Protein AF-A0A724MKZ4-F1 (afdb_monomer_lite)

Structure (mmCIF, N/CA/C/O backbone):
data_AF-A0A724MKZ4-F1
#
_entry.id   AF-A0A724MKZ4-F1
#
loop_
_atom_site.group_PDB
_atom_site.id
_atom_site.type_symbol
_atom_site.label_atom_id
_atom_site.label_alt_id
_atom_site.label_comp_id
_atom_site.label_asym_id
_atom_site.label_entity_id
_atom_site.label_seq_id
_atom_site.pdbx_PDB_ins_code
_atom_site.Cartn_x
_atom_site.Cartn_y
_atom_site.Cartn_z
_atom_site.occupancy
_atom_site.B_iso_or_equiv
_atom_site.auth_seq_id
_atom_site.auth_comp_id
_atom_site.auth_asym_id
_atom_site.auth_atom_id
_atom_site.pdbx_PDB_model_num
ATOM 1 N N . MET A 1 1 ? -12.262 -13.957 -7.329 1.00 57.59 1 MET A N 1
ATOM 2 C CA . MET A 1 1 ? -10.792 -13.843 -7.278 1.00 57.59 1 MET A CA 1
ATOM 3 C C . MET A 1 1 ? -10.382 -13.247 -8.608 1.00 57.59 1 MET A C 1
ATOM 5 O O . MET A 1 1 ? -10.705 -13.857 -9.618 1.00 57.59 1 MET A O 1
ATOM 9 N N . GLU A 1 2 ? -9.837 -12.031 -8.612 1.00 70.44 2 GLU A N 1
ATOM 10 C CA . GLU A 1 2 ? -9.408 -11.354 -9.847 1.00 70.44 2 GLU A CA 1
ATOM 11 C C . GLU A 1 2 ? -8.268 -12.137 -10.511 1.00 70.44 2 GLU A C 1
ATOM 13 O O . GLU A 1 2 ? -7.464 -12.795 -9.842 1.00 70.44 2 GLU A O 1
ATOM 18 N N . SER A 1 3 ? -8.232 -12.108 -11.838 1.00 84.00 3 SER A N 1
ATOM 19 C CA . SER A 1 3 ? -7.181 -12.750 -12.625 1.00 84.00 3 SER A CA 1
ATOM 20 C C . SER A 1 3 ? -5.852 -12.000 -12.484 1.00 84.00 3 SER A C 1
ATOM 22 O O . SER A 1 3 ? -5.816 -10.797 -12.223 1.00 84.00 3 SER A O 1
ATOM 24 N N . LYS A 1 4 ? -4.728 -12.696 -12.702 1.00 84.81 4 LYS A N 1
ATOM 25 C CA . LYS A 1 4 ? -3.396 -12.064 -12.662 1.00 84.81 4 LYS A CA 1
ATOM 26 C C . LYS A 1 4 ? -3.288 -10.884 -13.633 1.00 84.81 4 LYS A C 1
ATOM 28 O O . LYS A 1 4 ? -2.652 -9.886 -13.303 1.00 84.81 4 LYS A O 1
ATOM 33 N N . ASP A 1 5 ? -3.926 -10.985 -14.796 1.00 88.38 5 ASP A N 1
ATOM 34 C CA . ASP A 1 5 ? -3.913 -9.930 -15.808 1.00 88.38 5 ASP A CA 1
ATOM 35 C C . ASP A 1 5 ? -4.671 -8.682 -15.343 1.00 88.38 5 ASP A C 1
ATOM 37 O O . ASP A 1 5 ? -4.181 -7.571 -15.542 1.00 88.38 5 ASP A O 1
ATOM 41 N N . GLU A 1 6 ? -5.806 -8.843 -14.654 1.00 89.25 6 GLU A N 1
ATOM 42 C CA . GLU A 1 6 ? -6.554 -7.725 -14.061 1.00 89.25 6 GLU A CA 1
ATOM 43 C C . GLU A 1 6 ? -5.715 -6.979 -13.016 1.00 89.25 6 GLU A C 1
ATOM 45 O O . GLU A 1 6 ? -5.633 -5.751 -13.058 1.00 89.25 6 GLU A O 1
ATOM 50 N N . ILE A 1 7 ? -5.006 -7.699 -12.138 1.00 90.81 7 ILE A N 1
ATOM 51 C CA . ILE A 1 7 ? -4.125 -7.070 -11.141 1.00 90.81 7 ILE A CA 1
ATOM 52 C C . ILE A 1 7 ? -2.960 -6.326 -11.802 1.00 90.81 7 ILE A C 1
ATOM 54 O O . ILE A 1 7 ? -2.590 -5.230 -11.378 1.00 90.81 7 ILE A O 1
ATOM 58 N N . ILE A 1 8 ? -2.389 -6.878 -12.873 1.00 92.50 8 ILE A N 1
ATOM 59 C CA . ILE A 1 8 ? -1.330 -6.198 -13.626 1.00 92.50 8 ILE A CA 1
ATOM 60 C C . ILE A 1 8 ? -1.853 -4.898 -14.250 1.00 92.50 8 ILE A C 1
ATOM 62 O O . ILE A 1 8 ? -1.129 -3.899 -14.254 1.00 92.50 8 ILE A O 1
ATOM 66 N N . GLN A 1 9 ? -3.092 -4.876 -14.751 1.00 92.62 9 GLN A N 1
ATOM 67 C CA . GLN A 1 9 ? -3.706 -3.642 -15.256 1.00 92.62 9 GLN A CA 1
ATOM 68 C C . GLN A 1 9 ? -3.924 -2.621 -14.139 1.00 92.62 9 GLN A C 1
ATOM 70 O O . GLN A 1 9 ? -3.583 -1.455 -14.315 1.00 92.62 9 GLN A O 1
ATOM 75 N N . VAL A 1 10 ? -4.389 -3.057 -12.966 1.00 91.81 10 VAL A N 1
ATOM 76 C CA . VAL A 1 10 ? -4.539 -2.185 -11.788 1.00 91.81 10 VAL A CA 1
ATOM 77 C C . VAL A 1 10 ? -3.214 -1.521 -11.427 1.00 91.81 10 VAL A C 1
ATOM 79 O O . VAL A 1 10 ? -3.170 -0.305 -11.228 1.00 91.81 10 VAL A O 1
ATOM 82 N N . ILE A 1 11 ? -2.122 -2.294 -11.391 1.00 92.69 11 ILE A N 1
ATOM 83 C CA . ILE A 1 11 ? -0.784 -1.757 -11.122 1.00 92.69 11 ILE A CA 1
ATOM 84 C C . ILE A 1 11 ? -0.432 -0.699 -12.172 1.00 92.69 11 ILE A C 1
ATOM 86 O O . ILE A 1 11 ? -0.086 0.420 -11.811 1.00 92.69 11 ILE A O 1
ATOM 90 N N . LYS A 1 12 ? -0.567 -1.015 -13.464 1.00 92.69 12 LYS A N 1
ATOM 91 C CA . LYS A 1 12 ? -0.227 -0.088 -14.558 1.00 92.69 12 LYS A CA 1
ATOM 92 C C . LYS A 1 12 ? -1.060 1.198 -14.553 1.00 92.69 12 LYS A C 1
ATOM 94 O O . LYS A 1 12 ? -0.550 2.238 -14.959 1.00 92.69 12 LYS A O 1
ATOM 99 N N . ASN A 1 13 ? -2.312 1.132 -14.106 1.00 91.75 13 ASN A N 1
ATOM 100 C CA . ASN A 1 13 ? -3.224 2.277 -14.087 1.00 91.75 13 ASN A CA 1
ATOM 101 C C . ASN A 1 13 ? -2.975 3.217 -12.903 1.00 91.75 13 ASN A C 1
ATOM 103 O O . ASN A 1 13 ? -3.155 4.426 -13.032 1.00 91.75 13 ASN A O 1
ATOM 107 N N . ASN A 1 14 ? -2.578 2.672 -11.751 1.00 90.81 14 ASN A N 1
ATOM 108 C CA . ASN A 1 14 ? -2.489 3.434 -10.502 1.00 90.81 14 ASN A CA 1
ATOM 109 C C . ASN A 1 14 ? -1.054 3.772 -10.094 1.00 90.81 14 ASN A C 1
ATOM 111 O O . ASN A 1 14 ? -0.841 4.661 -9.269 1.00 90.81 14 ASN A O 1
ATOM 115 N N . VAL A 1 15 ? -0.065 3.072 -10.648 1.00 92.50 15 VAL A N 1
ATOM 116 C CA . VAL A 1 15 ? 1.341 3.211 -10.275 1.00 92.50 15 VAL A CA 1
ATOM 117 C C . VAL A 1 15 ? 2.108 3.880 -11.414 1.00 92.50 15 VAL A C 1
ATOM 119 O O . VAL A 1 15 ? 2.013 3.447 -12.561 1.00 92.50 15 VAL A O 1
ATOM 122 N N . PRO A 1 16 ? 2.918 4.918 -11.139 1.00 89.69 16 PRO A N 1
ATOM 123 C CA . PRO A 1 16 ? 3.766 5.518 -12.156 1.00 89.69 16 PRO A CA 1
ATOM 124 C C . PRO A 1 16 ? 4.673 4.496 -12.851 1.00 89.69 16 PRO A C 1
ATOM 126 O O . PRO A 1 16 ? 5.165 3.540 -12.239 1.00 89.69 16 PRO A O 1
ATOM 129 N N . SER A 1 17 ? 4.955 4.727 -14.134 1.00 87.88 17 SER A N 1
ATOM 130 C CA . SER A 1 17 ? 5.715 3.796 -14.983 1.00 87.88 17 SER A CA 1
ATOM 131 C C . SER A 1 17 ? 7.073 3.401 -14.390 1.00 87.88 17 SER A C 1
ATOM 133 O O . SER A 1 17 ? 7.460 2.238 -14.448 1.00 87.88 17 SER A O 1
ATOM 135 N N . TYR A 1 18 ? 7.762 4.330 -13.723 1.00 83.56 18 TYR A N 1
ATOM 136 C CA . TYR A 1 18 ? 9.072 4.088 -13.112 1.00 83.56 18 TYR A CA 1
ATOM 137 C C . TYR A 1 18 ? 9.041 3.153 -11.876 1.00 83.56 18 TYR A C 1
ATOM 139 O O . TYR A 1 18 ? 10.082 2.623 -11.479 1.00 83.56 18 TYR A O 1
ATOM 147 N N . GLN A 1 19 ? 7.870 2.928 -11.261 1.00 89.69 19 GLN A N 1
ATOM 148 C CA . GLN A 1 19 ? 7.658 1.963 -10.164 1.00 89.69 19 GLN A CA 1
ATOM 149 C C . GLN A 1 19 ? 7.034 0.648 -10.660 1.00 89.69 19 GLN A C 1
ATOM 151 O O . GLN A 1 19 ? 7.309 -0.417 -10.099 1.00 89.69 19 GLN A O 1
ATOM 156 N N . THR A 1 20 ? 6.234 0.725 -11.728 1.00 91.62 20 THR A N 1
ATOM 157 C CA . THR A 1 20 ? 5.401 -0.360 -12.270 1.00 91.62 20 THR A CA 1
ATOM 158 C C . THR A 1 20 ? 6.178 -1.653 -12.503 1.00 91.62 20 THR A C 1
ATOM 160 O O . THR A 1 20 ? 5.778 -2.700 -11.999 1.00 91.62 20 THR A O 1
ATOM 163 N N . ASP A 1 21 ? 7.321 -1.598 -13.193 1.00 91.75 21 ASP A N 1
ATOM 164 C CA . ASP A 1 21 ? 8.072 -2.805 -13.570 1.00 91.75 21 ASP A CA 1
ATOM 165 C C . ASP A 1 21 ? 8.513 -3.641 -12.367 1.00 91.75 21 ASP A C 1
ATOM 167 O O . ASP A 1 21 ? 8.481 -4.871 -12.410 1.00 91.75 21 ASP A O 1
ATOM 171 N N . LYS A 1 22 ? 8.932 -2.985 -11.279 1.00 91.31 22 LYS A N 1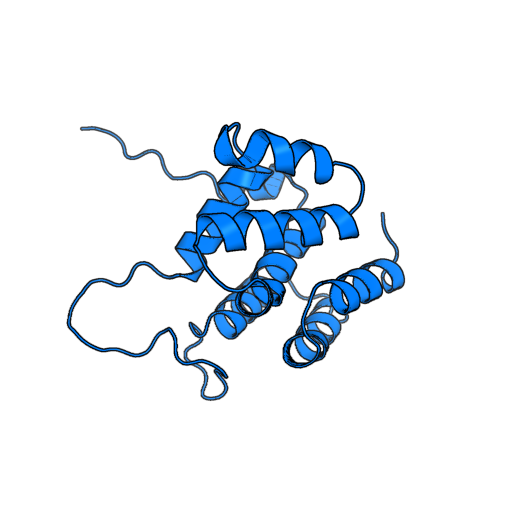
ATOM 172 C CA . LYS A 1 22 ? 9.373 -3.676 -10.060 1.00 91.31 22 LYS A CA 1
ATOM 173 C C . LYS A 1 22 ? 8.198 -4.363 -9.374 1.00 91.31 22 LYS A C 1
ATOM 175 O O . LYS A 1 22 ? 8.337 -5.500 -8.938 1.00 91.31 22 LYS A O 1
ATOM 180 N N . LEU A 1 23 ? 7.053 -3.687 -9.314 1.00 92.44 23 LEU A N 1
ATOM 181 C CA . LEU A 1 23 ? 5.860 -4.211 -8.660 1.00 92.44 23 LEU A CA 1
ATOM 182 C C . LEU A 1 23 ? 5.209 -5.344 -9.463 1.00 92.44 23 LEU A C 1
ATOM 184 O O . LEU A 1 23 ? 4.836 -6.358 -8.881 1.00 92.44 23 LEU A O 1
ATOM 188 N N . VAL A 1 24 ? 5.146 -5.225 -10.79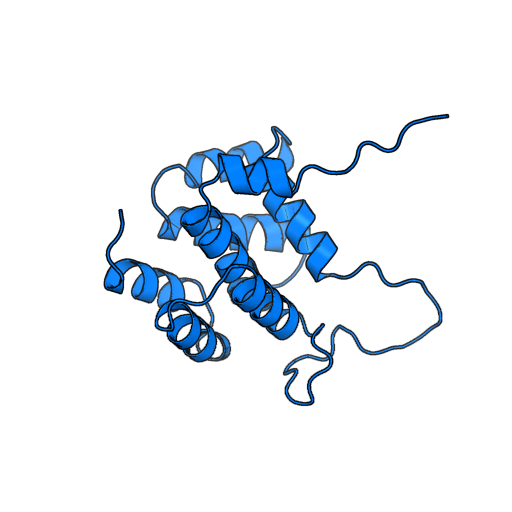3 1.00 93.00 24 VAL A N 1
ATOM 189 C CA . VAL A 1 24 ? 4.665 -6.305 -11.672 1.00 93.00 24 VAL A CA 1
ATOM 190 C C . VAL A 1 24 ? 5.561 -7.535 -11.549 1.00 93.00 24 VAL A C 1
ATOM 192 O O . VAL A 1 24 ? 5.051 -8.636 -11.358 1.00 93.00 24 VAL A O 1
ATOM 195 N N . LYS A 1 25 ? 6.892 -7.365 -11.589 1.00 91.81 25 LYS A N 1
ATOM 196 C CA . LYS A 1 25 ? 7.835 -8.482 -11.401 1.00 91.81 25 LYS A CA 1
ATOM 197 C C . LYS A 1 25 ? 7.623 -9.185 -10.063 1.00 91.81 25 LYS A C 1
ATOM 199 O O . LYS A 1 25 ? 7.575 -10.410 -10.042 1.00 91.81 25 LYS A O 1
ATOM 204 N N . LEU A 1 26 ? 7.457 -8.416 -8.986 1.00 91.69 26 LEU A N 1
ATOM 205 C CA . LEU A 1 26 ? 7.216 -8.962 -7.652 1.00 91.69 26 LEU A CA 1
ATOM 206 C C . LEU A 1 26 ? 5.893 -9.732 -7.576 1.00 91.69 26 LEU A C 1
ATOM 208 O O . LEU A 1 26 ? 5.833 -10.840 -7.056 1.00 91.69 26 LEU A O 1
ATOM 212 N N . TYR A 1 27 ? 4.833 -9.174 -8.158 1.00 90.88 27 TYR A N 1
ATOM 213 C CA . TYR A 1 27 ? 3.531 -9.832 -8.209 1.00 90.88 27 TYR A CA 1
ATOM 214 C C . TYR A 1 27 ? 3.565 -11.157 -8.986 1.00 90.88 27 TYR A C 1
ATOM 216 O O . TYR A 1 27 ? 2.874 -12.111 -8.631 1.00 90.88 27 TYR A O 1
ATOM 224 N N . MET A 1 28 ? 4.403 -11.255 -10.018 1.00 89.69 28 MET A N 1
ATOM 225 C CA . MET A 1 28 ? 4.549 -12.481 -10.801 1.00 89.69 28 MET A CA 1
ATOM 226 C C . MET A 1 28 ? 5.405 -13.563 -10.123 1.00 89.69 28 MET A C 1
ATOM 228 O O . MET A 1 28 ? 5.275 -14.725 -10.505 1.00 89.69 28 MET A O 1
ATOM 232 N N . SER A 1 29 ? 6.247 -13.225 -9.140 1.00 88.31 29 SER A N 1
ATOM 233 C CA . SER A 1 29 ? 7.226 -14.149 -8.542 1.00 88.31 29 SER A CA 1
ATOM 234 C C . SER A 1 29 ? 6.714 -14.969 -7.351 1.00 88.31 29 SER A C 1
ATOM 236 O O . SER A 1 29 ? 7.522 -15.586 -6.669 1.00 88.31 29 SER A O 1
ATOM 238 N N . ASP A 1 30 ? 5.403 -14.961 -7.084 1.00 78.56 30 ASP A N 1
ATOM 239 C CA . ASP A 1 30 ? 4.788 -15.536 -5.871 1.00 78.56 30 ASP A CA 1
ATOM 240 C C . ASP A 1 30 ? 5.392 -15.001 -4.555 1.00 78.56 30 ASP A C 1
ATOM 242 O O . ASP A 1 30 ? 5.512 -15.704 -3.555 1.00 78.56 30 ASP A O 1
ATOM 246 N N . ALA A 1 31 ? 5.764 -13.720 -4.568 1.00 86.56 31 ALA A N 1
ATOM 247 C CA . ALA A 1 31 ? 6.373 -13.012 -3.447 1.00 86.56 31 ALA A CA 1
ATOM 248 C C . ALA A 1 31 ? 5.501 -13.029 -2.182 1.00 86.56 31 ALA A C 1
ATOM 250 O O . ALA A 1 31 ? 4.267 -13.000 -2.265 1.00 86.56 31 ALA A O 1
ATOM 251 N N . ASP A 1 32 ? 6.124 -13.035 -1.008 1.00 87.81 32 ASP A N 1
ATOM 252 C CA . ASP A 1 32 ? 5.408 -12.995 0.268 1.00 87.81 32 ASP A CA 1
ATOM 253 C C . ASP A 1 32 ? 5.115 -11.556 0.740 1.00 87.81 32 ASP A C 1
ATOM 255 O O . ASP A 1 32 ? 5.439 -10.573 0.077 1.00 87.81 32 ASP A O 1
ATOM 259 N N . GLU A 1 33 ? 4.441 -11.403 1.882 1.00 87.44 33 GLU A N 1
ATOM 260 C CA . GLU A 1 33 ? 4.113 -10.087 2.455 1.00 87.44 33 GLU A CA 1
ATOM 261 C C . GLU A 1 33 ? 5.362 -9.222 2.709 1.00 87.44 33 GLU A C 1
ATOM 263 O O . GLU A 1 33 ? 5.340 -8.003 2.501 1.00 87.44 33 GLU A O 1
ATOM 268 N N . SER A 1 34 ? 6.456 -9.844 3.155 1.00 88.88 34 SER A N 1
ATOM 269 C CA . SER A 1 34 ? 7.690 -9.151 3.518 1.00 88.88 34 SER A CA 1
ATOM 270 C C . SER A 1 34 ? 8.355 -8.532 2.290 1.00 88.88 34 SER A C 1
ATOM 272 O O . SER A 1 34 ? 8.838 -7.399 2.354 1.00 88.88 34 SER A O 1
ATOM 274 N N . ASP A 1 35 ? 8.279 -9.208 1.146 1.00 91.69 35 ASP A N 1
ATOM 275 C CA . ASP A 1 35 ? 8.759 -8.710 -0.135 1.00 91.69 35 ASP A CA 1
ATOM 276 C C . ASP A 1 35 ? 8.036 -7.424 -0.564 1.00 91.69 35 ASP A C 1
ATOM 278 O O . ASP A 1 35 ? 8.669 -6.434 -0.953 1.00 91.69 35 ASP A O 1
ATOM 282 N N . TYR A 1 36 ? 6.706 -7.393 -0.440 1.00 92.56 36 TYR A N 1
ATOM 283 C CA . TYR A 1 36 ? 5.911 -6.197 -0.731 1.00 92.56 36 TYR A CA 1
ATOM 284 C C . TYR A 1 36 ? 6.229 -5.052 0.228 1.00 92.56 36 TYR A C 1
ATOM 286 O O . TYR A 1 36 ? 6.312 -3.898 -0.202 1.00 92.56 36 TYR A O 1
ATOM 294 N N . TYR A 1 37 ? 6.448 -5.344 1.512 1.00 91.50 37 TYR A N 1
ATOM 295 C CA . TYR A 1 37 ? 6.860 -4.339 2.493 1.00 91.50 37 TYR A CA 1
ATOM 296 C C . TYR A 1 37 ? 8.246 -3.777 2.193 1.00 91.50 37 TYR A C 1
ATOM 298 O O . TYR A 1 37 ? 8.446 -2.564 2.269 1.00 91.50 37 TYR A O 1
ATOM 306 N N . ASN A 1 38 ? 9.192 -4.623 1.797 1.00 90.69 38 ASN A N 1
ATOM 307 C CA . ASN A 1 38 ? 10.527 -4.192 1.402 1.00 90.69 38 ASN A CA 1
ATOM 308 C C . ASN A 1 38 ? 10.477 -3.316 0.144 1.00 90.69 38 ASN A C 1
ATOM 310 O O . ASN A 1 38 ? 11.110 -2.256 0.097 1.00 90.69 38 ASN A O 1
ATOM 314 N N . LEU A 1 39 ? 9.666 -3.694 -0.848 1.00 91.62 39 LEU A N 1
ATOM 315 C CA . LEU A 1 39 ? 9.467 -2.878 -2.042 1.00 91.62 39 LEU A CA 1
ATOM 316 C C . LEU A 1 39 ? 8.766 -1.548 -1.721 1.00 91.62 39 LEU A C 1
ATOM 318 O O . LEU A 1 39 ? 9.178 -0.509 -2.236 1.00 91.62 39 LEU A O 1
ATOM 322 N N . ALA A 1 40 ? 7.769 -1.546 -0.832 1.00 91.56 40 ALA A N 1
ATOM 323 C CA . ALA A 1 40 ? 7.111 -0.326 -0.373 1.00 91.56 40 ALA A CA 1
ATOM 324 C C . ALA A 1 40 ? 8.105 0.617 0.317 1.00 91.56 40 ALA A C 1
ATOM 326 O O . ALA A 1 40 ? 8.214 1.775 -0.076 1.00 91.56 40 ALA A O 1
ATOM 327 N N . LYS A 1 41 ? 8.913 0.121 1.264 1.00 89.31 41 LYS A N 1
ATOM 328 C CA . LYS A 1 41 ? 9.994 0.899 1.897 1.00 89.31 41 LYS A CA 1
ATOM 329 C C . LYS A 1 41 ? 10.970 1.463 0.866 1.00 89.31 41 LYS A C 1
ATOM 331 O O . LYS A 1 41 ? 11.374 2.617 0.971 1.00 89.31 41 LYS A O 1
ATOM 336 N N . LYS A 1 42 ? 11.310 0.691 -0.171 1.00 88.19 42 LYS A N 1
ATOM 337 C CA . LYS A 1 42 ? 12.161 1.151 -1.279 1.00 88.19 42 LYS A CA 1
ATOM 338 C C . LYS A 1 42 ? 11.507 2.247 -2.121 1.00 88.19 42 LYS A C 1
ATOM 340 O O . LYS A 1 42 ? 12.204 3.148 -2.583 1.00 88.19 42 LYS A O 1
ATOM 345 N N . PHE A 1 43 ? 10.193 2.201 -2.338 1.00 88.75 43 PHE A N 1
ATOM 346 C CA . PHE A 1 43 ? 9.466 3.309 -2.965 1.00 88.75 43 PHE A CA 1
ATOM 347 C C . PHE A 1 43 ? 9.430 4.550 -2.074 1.00 88.75 43 PHE A C 1
ATOM 349 O O . PHE A 1 43 ? 9.549 5.663 -2.568 1.00 88.75 43 PHE A O 1
ATOM 356 N N . LEU A 1 44 ? 9.352 4.362 -0.763 1.00 87.00 44 LEU A N 1
ATOM 357 C CA . LEU A 1 44 ? 9.352 5.454 0.202 1.00 87.00 44 LEU A CA 1
ATOM 358 C C . LEU A 1 44 ? 10.739 5.992 0.536 1.00 87.00 44 LEU A C 1
ATOM 360 O O . LEU A 1 44 ? 10.822 6.888 1.363 1.00 87.00 44 LEU A O 1
ATOM 364 N N . GLY A 1 45 ? 11.805 5.463 -0.067 1.00 80.56 45 GLY A N 1
ATOM 365 C CA . GLY A 1 45 ? 13.163 5.934 0.181 1.00 80.56 45 GLY A CA 1
ATOM 366 C C . GLY A 1 45 ? 13.805 5.443 1.481 1.00 80.56 45 GLY A C 1
ATOM 367 O O . GLY A 1 45 ? 14.849 5.960 1.872 1.00 80.56 45 GLY A O 1
ATOM 368 N N . GLU A 1 46 ? 13.197 4.457 2.145 1.00 78.81 46 GLU A N 1
ATOM 369 C CA . GLU A 1 46 ? 13.590 3.949 3.470 1.00 78.81 46 GLU A CA 1
ATOM 370 C C . GLU A 1 46 ? 14.360 2.622 3.423 1.00 78.81 46 GLU A C 1
ATOM 372 O O . GLU A 1 46 ? 14.641 2.019 4.456 1.00 78.81 46 GLU A O 1
ATOM 377 N N . SER A 1 47 ? 14.687 2.133 2.227 1.00 68.06 47 SER A N 1
ATOM 378 C CA . SER A 1 47 ? 15.577 0.982 2.070 1.00 68.06 47 SER A CA 1
ATOM 379 C C . SER A 1 47 ? 17.036 1.429 2.187 1.00 68.06 47 SER A C 1
ATOM 381 O O . SER A 1 47 ? 17.435 2.427 1.588 1.00 68.06 47 SER A O 1
ATOM 383 N N . THR A 1 48 ? 17.831 0.667 2.937 1.00 56.22 48 THR A N 1
ATOM 384 C CA . THR A 1 48 ? 19.283 0.850 3.103 1.00 56.22 48 THR A CA 1
ATOM 385 C C . THR A 1 48 ? 20.105 0.399 1.893 1.00 56.22 48 THR A C 1
ATOM 387 O O . THR A 1 48 ? 21.326 0.530 1.909 1.00 56.22 48 THR A O 1
ATOM 390 N N . ASP A 1 49 ? 19.472 -0.117 0.838 1.00 52.62 49 ASP A N 1
ATOM 391 C CA . ASP A 1 49 ? 20.179 -0.570 -0.356 1.00 52.62 49 ASP A CA 1
ATOM 392 C C . ASP A 1 49 ? 20.532 0.610 -1.273 1.00 52.62 49 ASP A C 1
ATOM 394 O O . ASP A 1 49 ? 19.712 1.501 -1.510 1.00 52.62 49 ASP A O 1
ATOM 398 N N . ASN A 1 50 ? 21.724 0.558 -1.881 1.00 48.31 50 ASN A N 1
ATOM 399 C CA . ASN A 1 50 ? 22.332 1.553 -2.789 1.00 48.31 50 ASN A CA 1
ATOM 400 C C . ASN A 1 50 ? 21.523 1.895 -4.075 1.00 48.31 50 ASN A C 1
ATOM 402 O O . ASN A 1 50 ? 22.066 2.462 -5.018 1.00 48.31 50 ASN A O 1
ATOM 406 N N . GLY A 1 51 ? 20.238 1.536 -4.153 1.00 48.44 51 GLY A N 1
ATOM 407 C CA . GLY A 1 51 ? 19.327 1.784 -5.276 1.00 48.44 51 GLY A CA 1
ATOM 408 C C . GLY A 1 51 ? 18.024 2.491 -4.883 1.00 48.44 51 GLY A C 1
ATOM 409 O O . GLY A 1 51 ? 17.006 2.313 -5.565 1.00 48.44 51 GLY A O 1
ATOM 410 N N . SER A 1 52 ? 18.024 3.227 -3.767 1.00 47.78 52 SER A N 1
ATOM 411 C CA . SER A 1 52 ? 16.940 4.141 -3.394 1.00 47.78 52 SER A CA 1
ATOM 412 C C . SER A 1 52 ? 16.911 5.336 -4.358 1.00 47.78 52 SER A C 1
ATOM 414 O O . SER A 1 52 ? 17.912 6.022 -4.539 1.00 47.78 52 SER A O 1
ATOM 416 N N . TRP A 1 53 ? 15.779 5.555 -5.031 1.00 52.81 53 TRP A N 1
ATOM 417 C CA . TRP A 1 53 ? 15.616 6.569 -6.087 1.00 52.81 53 TRP A CA 1
ATOM 418 C C . TRP A 1 53 ? 15.203 7.939 -5.528 1.00 52.81 53 TRP A C 1
ATOM 420 O O . TRP A 1 53 ? 15.341 8.943 -6.220 1.00 52.81 53 TRP A O 1
ATOM 430 N N . ILE A 1 54 ? 14.757 7.992 -4.267 1.00 51.47 54 ILE A N 1
ATOM 431 C CA . ILE A 1 54 ? 14.553 9.227 -3.506 1.00 51.47 54 ILE A CA 1
ATOM 432 C C . ILE A 1 54 ? 15.040 8.986 -2.082 1.00 51.47 54 ILE A C 1
ATOM 434 O O . ILE A 1 54 ? 14.516 8.150 -1.357 1.00 51.47 54 ILE A O 1
ATOM 438 N N . ALA A 1 55 ? 16.041 9.749 -1.668 1.00 47.06 55 ALA A N 1
ATOM 439 C CA . ALA A 1 55 ? 16.538 9.784 -0.303 1.00 47.06 55 ALA A CA 1
ATOM 440 C C . ALA A 1 55 ? 15.635 10.684 0.571 1.00 47.06 55 ALA A C 1
ATOM 442 O O . ALA A 1 55 ? 16.037 11.756 1.005 1.00 47.06 55 ALA A O 1
ATOM 443 N N . THR A 1 56 ? 14.394 10.279 0.839 1.00 49.56 56 THR A N 1
ATOM 444 C CA . THR A 1 56 ? 13.563 10.909 1.895 1.00 49.56 56 THR A CA 1
ATOM 445 C C . THR A 1 56 ? 14.044 10.508 3.300 1.00 49.56 56 THR A C 1
ATOM 447 O O . THR A 1 56 ? 13.784 11.198 4.289 1.00 49.56 56 THR A O 1
ATOM 450 N N . GLY A 1 57 ? 14.798 9.407 3.393 1.00 46.22 57 GLY A N 1
ATOM 451 C CA . GLY A 1 57 ? 15.369 8.879 4.627 1.00 46.22 57 GLY A CA 1
ATOM 452 C C . GLY A 1 57 ? 16.704 9.491 5.056 1.00 46.22 57 GLY A C 1
ATOM 453 O O . GLY A 1 57 ? 17.186 9.135 6.129 1.00 46.22 57 GLY A O 1
ATOM 454 N N . THR A 1 58 ? 17.322 10.413 4.302 1.00 42.91 58 THR A N 1
ATOM 455 C CA . THR A 1 58 ? 18.673 10.873 4.665 1.00 42.91 58 THR A CA 1
ATOM 456 C C . THR A 1 58 ? 18.675 11.763 5.901 1.00 42.91 58 THR A C 1
ATOM 458 O O . THR A 1 58 ? 17.795 12.588 6.165 1.00 42.91 58 THR A O 1
ATOM 461 N N . SER A 1 59 ? 19.669 11.482 6.729 1.00 50.47 59 SER A N 1
ATOM 462 C CA . SER A 1 59 ? 19.980 12.091 8.005 1.00 50.47 59 SER A CA 1
ATOM 463 C C . SER A 1 59 ? 20.329 13.564 7.835 1.00 50.47 59 SER A C 1
ATOM 465 O O . SER A 1 59 ? 21.365 13.916 7.275 1.00 50.47 59 SER A O 1
ATOM 467 N N . SER A 1 60 ? 19.502 14.433 8.390 1.00 38.41 6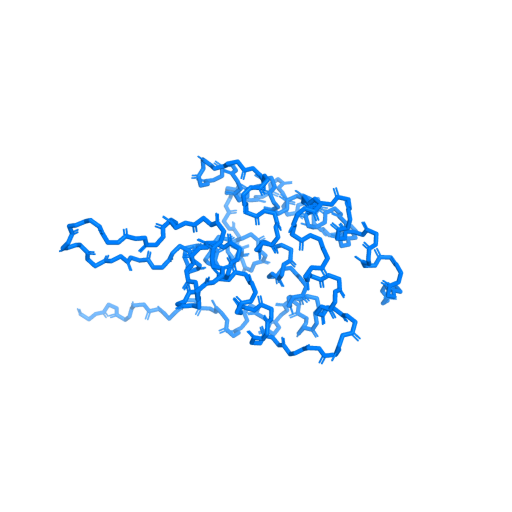0 SER A N 1
ATOM 468 C CA . SER A 1 60 ? 19.954 15.728 8.877 1.00 38.41 60 SER A CA 1
ATOM 469 C C . SER A 1 60 ? 19.289 15.919 10.232 1.00 38.41 60 SER A C 1
ATOM 471 O O . SER A 1 60 ? 18.068 15.904 10.314 1.00 38.41 60 SER A O 1
ATOM 473 N N . PHE A 1 61 ? 20.114 16.032 11.276 1.00 35.53 61 PHE A N 1
ATOM 474 C CA . PHE A 1 61 ? 19.743 16.350 12.660 1.00 35.53 61 PHE A CA 1
ATOM 475 C C . PHE A 1 61 ? 18.935 15.298 13.440 1.00 35.53 61 PHE A C 1
ATOM 477 O O . PHE A 1 61 ? 17.716 15.293 13.387 1.00 35.53 61 PHE A O 1
ATOM 484 N N . GLY A 1 62 ? 19.637 14.457 14.215 1.00 37.59 62 GLY A N 1
ATOM 485 C CA . GLY A 1 62 ? 19.401 14.163 15.648 1.00 37.59 62 GLY A CA 1
ATOM 486 C C . GLY A 1 62 ? 17.995 13.946 16.235 1.00 37.59 62 GLY A C 1
ATOM 487 O O . GLY A 1 62 ? 17.872 13.967 17.454 1.00 37.59 62 GLY A O 1
ATOM 488 N N . VAL A 1 63 ? 16.950 13.753 15.437 1.00 42.03 63 VAL A N 1
ATOM 489 C CA . VAL A 1 63 ? 15.574 13.522 15.890 1.00 42.03 63 VAL A CA 1
ATOM 490 C C . VAL A 1 63 ? 15.222 12.073 15.578 1.00 42.03 63 VAL A C 1
ATOM 492 O O . VAL A 1 63 ? 15.434 11.627 14.449 1.00 42.03 63 VAL A O 1
ATOM 495 N N . GLU A 1 64 ? 14.705 11.328 16.558 1.00 43.00 64 GLU A N 1
ATOM 496 C CA . GLU A 1 64 ? 14.170 9.977 16.351 1.00 43.00 64 GLU A CA 1
ATOM 497 C C . GLU A 1 64 ? 13.127 10.001 15.218 1.00 43.00 64 GLU A C 1
ATOM 499 O O . GLU A 1 64 ? 11.990 10.444 15.394 1.00 43.00 64 GLU A O 1
ATOM 504 N N . LYS A 1 65 ? 13.521 9.586 14.007 1.00 51.50 65 LYS A N 1
ATOM 505 C CA . LYS A 1 65 ? 12.620 9.577 12.852 1.00 51.50 65 LYS A CA 1
ATOM 506 C C . LYS A 1 65 ? 11.634 8.423 13.005 1.00 51.50 65 LYS A C 1
ATOM 508 O O . LYS A 1 65 ? 12.008 7.257 12.897 1.00 51.50 65 LYS A O 1
ATOM 513 N N . LYS A 1 66 ? 10.349 8.749 13.165 1.00 59.72 66 LYS A N 1
ATOM 514 C CA . LYS A 1 66 ? 9.262 7.815 12.846 1.00 59.72 66 LYS A CA 1
ATOM 515 C C . LYS A 1 66 ? 9.414 7.410 11.377 1.00 59.72 66 LYS A C 1
ATOM 517 O O . LYS A 1 66 ? 9.455 8.280 10.511 1.00 59.72 66 LYS A O 1
ATOM 522 N N . SER A 1 67 ? 9.528 6.110 11.108 1.00 81.38 67 SER A N 1
ATOM 523 C CA . SER A 1 67 ? 9.554 5.579 9.740 1.00 81.38 67 SER A CA 1
ATOM 524 C C . SER A 1 67 ? 8.295 6.036 8.998 1.00 81.38 67 SER A C 1
ATOM 526 O O . SER A 1 67 ? 7.172 5.829 9.463 1.00 81.38 67 SER A O 1
ATOM 528 N N . PHE A 1 68 ? 8.481 6.673 7.846 1.00 85.12 68 PHE A N 1
ATOM 529 C CA . PHE A 1 68 ? 7.416 7.073 6.940 1.00 85.12 68 PHE A CA 1
ATOM 530 C C . PHE A 1 68 ? 6.630 5.853 6.458 1.00 85.12 68 PHE A C 1
ATOM 532 O O . PHE A 1 68 ? 5.414 5.939 6.318 1.00 85.12 68 PHE A O 1
ATOM 539 N N . PHE A 1 69 ? 7.276 4.691 6.299 1.00 88.38 69 PHE A N 1
ATOM 540 C CA . PHE A 1 69 ? 6.572 3.430 6.076 1.00 88.38 69 PHE A CA 1
ATOM 541 C C . PHE A 1 69 ? 5.638 3.072 7.239 1.00 88.38 69 PHE A C 1
ATOM 543 O O . PHE A 1 69 ? 4.498 2.686 6.994 1.00 88.38 69 PHE A O 1
ATOM 550 N N . THR A 1 70 ? 6.066 3.246 8.494 1.00 87.69 70 THR A N 1
ATOM 551 C CA . THR A 1 70 ? 5.187 3.055 9.661 1.00 87.69 70 THR A CA 1
ATOM 552 C C . THR A 1 70 ? 4.012 4.034 9.646 1.00 87.69 70 THR A C 1
ATOM 554 O O . THR A 1 70 ? 2.875 3.616 9.851 1.00 87.69 70 THR A O 1
ATOM 557 N N . CYS A 1 71 ? 4.249 5.315 9.343 1.00 88.56 71 CYS A N 1
ATOM 558 C CA . CYS A 1 71 ? 3.172 6.299 9.189 1.00 88.56 71 CYS A CA 1
ATOM 559 C C . CYS A 1 71 ? 2.190 5.891 8.081 1.00 88.56 71 CYS A C 1
ATOM 561 O O . CYS A 1 71 ? 0.984 5.873 8.305 1.00 88.56 71 CYS A O 1
ATOM 563 N N . LEU A 1 72 ? 2.700 5.492 6.913 1.00 91.69 72 LEU A N 1
ATOM 564 C CA . LEU A 1 72 ? 1.883 5.038 5.792 1.00 91.69 72 LEU A CA 1
ATOM 565 C C . LEU A 1 72 ? 1.036 3.820 6.167 1.00 91.69 72 LEU A C 1
ATOM 567 O O . LEU A 1 72 ? -0.154 3.769 5.868 1.00 91.69 72 LEU A O 1
ATOM 571 N N . LYS A 1 73 ? 1.647 2.840 6.835 1.00 91.69 73 LYS A N 1
ATOM 572 C CA . LYS A 1 73 ? 0.980 1.616 7.274 1.00 91.69 73 LYS A CA 1
ATOM 573 C C . LYS A 1 73 ? -0.138 1.911 8.277 1.00 91.69 73 LYS A C 1
ATOM 575 O O . LYS A 1 73 ? -1.201 1.303 8.177 1.00 91.69 73 LYS A O 1
ATOM 580 N N . ASN A 1 74 ? 0.065 2.883 9.167 1.00 91.44 74 ASN A N 1
ATOM 581 C CA . ASN A 1 74 ? -0.977 3.366 10.072 1.00 91.44 74 ASN A CA 1
ATOM 582 C C . ASN A 1 74 ? -2.137 4.018 9.310 1.00 91.44 74 ASN A C 1
ATOM 584 O O . ASN A 1 74 ? -3.289 3.742 9.626 1.00 91.44 74 ASN A O 1
ATOM 588 N N . GLU A 1 75 ? -1.867 4.830 8.285 1.00 93.69 75 GLU A N 1
ATOM 589 C CA . GLU A 1 75 ? -2.938 5.429 7.477 1.00 93.69 75 GLU A CA 1
ATOM 590 C C . GLU A 1 75 ? -3.716 4.387 6.667 1.00 93.69 75 GLU A C 1
ATOM 592 O O . GLU A 1 75 ? -4.945 4.426 6.623 1.00 93.69 75 GLU A O 1
ATOM 597 N N . VAL A 1 76 ? -3.030 3.389 6.099 1.00 93.69 76 VAL A N 1
ATOM 598 C CA . VAL A 1 76 ? -3.691 2.242 5.458 1.00 93.69 76 VAL A CA 1
ATOM 599 C C . VAL A 1 76 ? -4.544 1.473 6.469 1.00 93.69 76 VAL A C 1
ATOM 601 O O . VAL A 1 76 ? -5.682 1.123 6.164 1.00 93.69 76 VAL A O 1
ATOM 604 N N . TYR A 1 77 ? -4.049 1.253 7.689 1.00 93.38 77 TYR A N 1
ATOM 605 C CA . TYR A 1 77 ? -4.843 0.632 8.748 1.00 93.38 77 TYR A CA 1
ATOM 606 C C . TYR A 1 77 ? -6.086 1.456 9.079 1.00 93.38 77 TYR A C 1
ATOM 608 O O . TYR A 1 77 ? -7.189 0.917 9.102 1.00 93.38 77 TYR A O 1
ATOM 616 N N . LEU A 1 78 ? -5.949 2.768 9.264 1.00 93.06 78 LEU A N 1
ATOM 617 C CA . LEU A 1 78 ? -7.093 3.632 9.531 1.00 93.06 78 LEU A CA 1
ATOM 618 C C . LEU A 1 78 ? -8.092 3.628 8.372 1.00 93.06 78 LEU A C 1
ATOM 620 O O . LEU A 1 78 ? -9.287 3.688 8.623 1.00 93.06 78 LEU A O 1
ATOM 624 N N . LEU A 1 79 ? -7.650 3.509 7.120 1.00 93.50 79 LEU A N 1
ATOM 625 C CA . LEU A 1 79 ? -8.521 3.464 5.941 1.00 93.50 79 LEU A CA 1
ATOM 626 C C . LEU A 1 79 ? -9.246 2.123 5.754 1.00 93.50 79 LEU A C 1
ATOM 628 O O . LEU A 1 79 ? -10.407 2.101 5.340 1.00 93.50 79 LEU A O 1
ATOM 632 N N . PHE A 1 80 ? -8.595 0.998 6.039 1.00 92.19 80 PHE A N 1
ATOM 633 C CA . PHE A 1 80 ? -9.180 -0.320 5.786 1.00 92.19 80 PHE A CA 1
ATOM 634 C C . PHE A 1 80 ? -9.786 -0.962 7.039 1.00 92.19 80 PHE A C 1
ATOM 636 O O . PHE A 1 80 ? -10.774 -1.678 6.911 1.00 92.19 80 PHE A O 1
ATOM 643 N N . CYS A 1 81 ? -9.249 -0.698 8.229 1.00 92.12 81 CYS A N 1
ATOM 644 C CA . CYS A 1 81 ? -9.475 -1.502 9.436 1.00 92.12 81 CYS A CA 1
ATOM 645 C C . CYS A 1 81 ? -10.126 -0.767 10.616 1.00 92.12 81 CYS A C 1
ATOM 647 O O . CYS A 1 81 ? -10.428 -1.413 11.615 1.00 92.12 81 CYS A O 1
ATOM 649 N N . SER A 1 82 ? -10.316 0.552 10.544 1.00 90.94 82 SER A N 1
ATOM 650 C CA . SER A 1 82 ? -10.991 1.335 11.593 1.00 90.94 82 SER A CA 1
ATOM 651 C C . SER A 1 82 ? -12.287 1.982 11.095 1.00 90.94 82 SER A C 1
ATOM 653 O O . SER A 1 82 ? -12.640 1.834 9.930 1.00 90.94 82 SER A O 1
ATOM 655 N N . ASP A 1 83 ? -12.960 2.740 11.962 1.00 89.56 83 ASP A N 1
ATOM 656 C CA . ASP A 1 83 ? -14.131 3.563 11.626 1.00 89.56 83 ASP A CA 1
ATOM 657 C C . ASP A 1 83 ? -13.815 5.069 11.638 1.00 89.56 83 ASP A C 1
ATOM 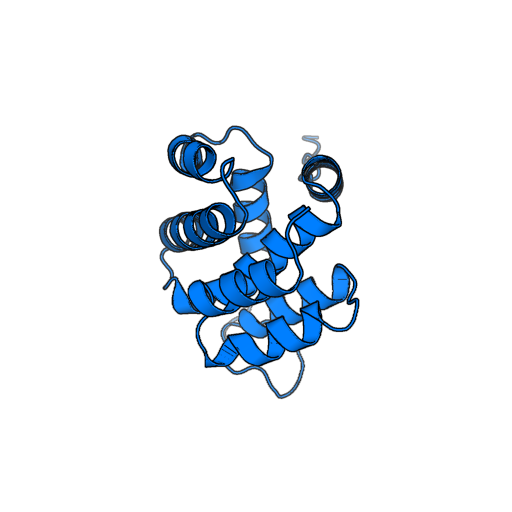659 O O . ASP A 1 83 ? -14.707 5.903 11.742 1.00 89.56 83 ASP A O 1
ATOM 663 N N . ASP A 1 84 ? -12.533 5.437 11.520 1.00 91.19 84 ASP A N 1
ATOM 664 C CA . ASP A 1 84 ? -12.092 6.837 11.477 1.00 91.19 84 ASP A CA 1
ATOM 665 C C . ASP A 1 84 ? -12.861 7.641 10.407 1.00 91.19 84 ASP A C 1
ATOM 667 O O . ASP A 1 84 ? -12.872 7.287 9.216 1.00 91.19 84 ASP A O 1
ATOM 671 N N . GLU A 1 85 ? -13.517 8.720 10.836 1.00 89.88 85 GLU A N 1
ATOM 672 C CA . GLU A 1 85 ? -14.408 9.527 10.003 1.00 89.88 85 GLU A CA 1
ATOM 673 C C . GLU A 1 85 ? -13.692 10.141 8.799 1.00 89.88 85 GLU A C 1
ATOM 675 O O . GLU A 1 85 ? -14.307 10.278 7.735 1.00 89.88 85 GLU A O 1
ATOM 680 N N . LYS A 1 86 ? -12.382 10.416 8.915 1.00 90.69 86 LYS A N 1
ATOM 681 C CA . LYS A 1 86 ? -11.574 11.016 7.839 1.00 90.69 86 LYS A CA 1
ATOM 682 C C . LYS A 1 86 ? -11.564 10.185 6.558 1.00 90.69 86 LYS A C 1
ATOM 684 O O . LYS A 1 86 ? -11.319 10.709 5.473 1.00 90.69 86 LYS A O 1
ATOM 689 N N . TYR A 1 87 ? -11.846 8.888 6.680 1.00 92.69 87 TYR A N 1
ATOM 690 C CA . TYR A 1 87 ? -11.872 7.949 5.567 1.00 92.69 87 TYR A CA 1
ATOM 691 C C . TYR A 1 87 ? -13.267 7.444 5.198 1.00 92.69 87 TYR A C 1
ATOM 693 O O . TYR A 1 87 ? -13.396 6.667 4.253 1.00 92.69 87 TYR A O 1
ATOM 701 N N . SER A 1 88 ? -14.317 7.902 5.881 1.00 89.19 88 SER A N 1
ATOM 702 C CA . SER A 1 88 ? -15.697 7.442 5.675 1.00 89.19 88 SER A CA 1
ATOM 703 C C . SER A 1 88 ? -16.155 7.510 4.208 1.00 89.19 88 SER A C 1
ATOM 705 O O . SER A 1 88 ? -16.748 6.560 3.693 1.00 89.19 88 SER A O 1
ATOM 707 N N . GLU A 1 89 ? -15.832 8.590 3.492 1.00 88.25 89 GLU A N 1
ATOM 708 C CA . GLU A 1 89 ? -16.182 8.757 2.075 1.00 88.25 89 GLU A CA 1
ATOM 709 C C . GLU A 1 89 ? -15.360 7.869 1.132 1.00 88.25 89 GLU A C 1
ATOM 711 O O . GLU A 1 89 ? -15.858 7.428 0.094 1.00 88.25 89 GLU A O 1
ATOM 716 N N . TYR A 1 90 ? -14.106 7.588 1.490 1.00 86.88 90 TYR A N 1
ATOM 717 C CA . TYR A 1 90 ? -13.209 6.747 0.700 1.00 86.88 90 TYR A CA 1
ATOM 718 C C . TYR A 1 90 ? -13.537 5.263 0.868 1.00 86.88 90 TYR A C 1
ATOM 720 O O . TYR A 1 90 ? -13.534 4.532 -0.121 1.00 86.88 90 TYR A O 1
ATOM 728 N N . ARG A 1 91 ? -13.924 4.826 2.075 1.00 88.38 91 ARG A N 1
ATOM 729 C CA . ARG A 1 91 ? -14.366 3.445 2.347 1.00 88.38 91 ARG A CA 1
ATOM 730 C C . ARG A 1 91 ? -15.524 3.022 1.447 1.00 88.38 91 ARG A C 1
ATOM 732 O O . ARG A 1 91 ? -15.479 1.942 0.872 1.00 88.38 91 ARG A O 1
ATOM 739 N N . LYS A 1 92 ? -16.488 3.919 1.205 1.00 83.75 92 LYS A N 1
ATOM 740 C CA . LYS A 1 92 ? -17.616 3.674 0.283 1.00 83.75 92 LYS A CA 1
ATOM 741 C C . LYS A 1 92 ? -17.175 3.338 -1.149 1.00 83.75 92 LYS A C 1
ATOM 743 O O . LYS A 1 92 ? -17.931 2.719 -1.890 1.00 83.75 92 LYS A O 1
ATOM 748 N N . LYS A 1 93 ? -15.978 3.771 -1.563 1.00 80.31 93 LYS A N 1
ATOM 749 C CA . LYS A 1 93 ? -15.419 3.518 -2.902 1.00 80.31 93 LYS A CA 1
ATOM 750 C C . LYS A 1 93 ? -14.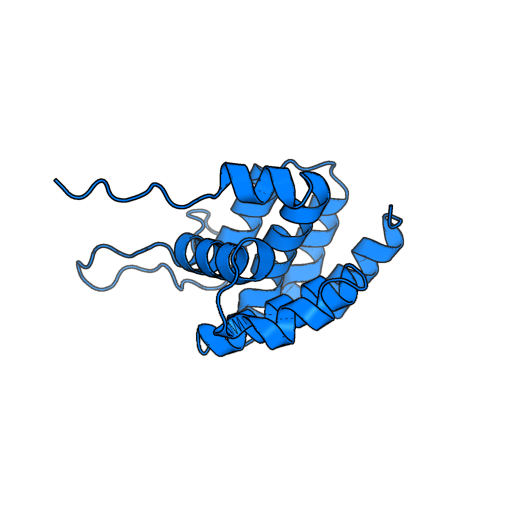581 2.234 -2.956 1.00 80.31 93 LYS A C 1
ATOM 752 O O . LYS A 1 93 ? -14.447 1.655 -4.033 1.00 80.31 93 LYS A O 1
ATOM 757 N N . ILE A 1 94 ? -14.053 1.782 -1.818 1.00 81.56 94 ILE A N 1
ATOM 758 C CA . ILE A 1 94 ? -13.142 0.631 -1.709 1.00 81.56 94 ILE A CA 1
ATOM 759 C C . ILE A 1 94 ? -13.867 -0.712 -1.893 1.00 81.56 94 ILE A C 1
ATOM 761 O O . ILE A 1 94 ? -13.283 -1.634 -2.452 1.00 81.56 94 ILE A O 1
ATOM 765 N N . ASP A 1 95 ? -15.146 -0.814 -1.529 1.00 68.69 95 ASP A N 1
ATOM 766 C CA . ASP A 1 95 ? -15.903 -2.081 -1.538 1.00 68.69 95 ASP A CA 1
ATOM 767 C C . ASP A 1 95 ? -16.343 -2.570 -2.935 1.00 68.69 95 ASP A C 1
ATOM 769 O O . ASP A 1 95 ? -17.213 -3.429 -3.059 1.00 68.69 95 ASP A O 1
ATOM 773 N N . SER A 1 96 ? -15.776 -2.019 -4.010 1.00 68.75 96 SER A N 1
ATOM 774 C CA . SER A 1 96 ? -16.250 -2.277 -5.374 1.00 68.75 96 SER A CA 1
ATOM 775 C C . SER A 1 96 ? -15.351 -3.216 -6.186 1.00 68.75 96 SER A C 1
ATOM 777 O O . SER A 1 96 ? -15.845 -4.215 -6.699 1.00 68.75 96 SER A O 1
ATOM 779 N N . ASN A 1 97 ? -14.056 -2.919 -6.319 1.00 83.44 97 ASN A N 1
ATOM 780 C CA . ASN A 1 97 ? -13.027 -3.793 -6.904 1.00 83.44 97 ASN A CA 1
ATOM 781 C C . ASN A 1 97 ? -11.623 -3.295 -6.513 1.00 83.44 97 ASN A C 1
ATOM 783 O O . ASN A 1 97 ? -11.493 -2.202 -5.948 1.00 83.44 97 ASN A O 1
ATOM 787 N N . ILE A 1 98 ? -10.567 -4.060 -6.819 1.00 86.44 98 ILE A N 1
ATOM 788 C CA . ILE A 1 98 ? -9.213 -3.687 -6.386 1.00 86.44 98 ILE A CA 1
ATOM 789 C C . ILE A 1 98 ? -8.703 -2.409 -7.048 1.00 86.44 98 ILE A C 1
ATOM 791 O O . ILE A 1 98 ? -7.984 -1.645 -6.412 1.00 86.44 98 ILE A O 1
ATOM 795 N N . ASP A 1 99 ? -9.103 -2.137 -8.292 1.00 88.06 99 ASP A N 1
ATOM 796 C CA . ASP A 1 99 ? -8.694 -0.933 -9.020 1.00 88.06 99 ASP A CA 1
ATOM 797 C C . ASP A 1 99 ? -9.157 0.330 -8.288 1.00 88.06 99 ASP A C 1
ATOM 799 O O . ASP A 1 99 ? -8.363 1.201 -7.928 1.00 88.06 99 ASP A O 1
ATOM 803 N N . LYS A 1 100 ? -10.450 0.374 -7.955 1.00 88.44 100 LYS A N 1
ATOM 804 C CA . LYS A 1 100 ? -11.035 1.461 -7.171 1.00 88.44 100 LYS A CA 1
ATOM 805 C C . LYS A 1 100 ? -10.498 1.485 -5.749 1.00 88.44 100 LYS A C 1
ATOM 807 O O . LYS A 1 100 ? -10.331 2.574 -5.207 1.00 88.44 100 LYS A O 1
ATOM 812 N N . ALA A 1 101 ? -10.197 0.329 -5.155 1.00 89.00 101 ALA A N 1
ATOM 813 C CA . ALA A 1 101 ? -9.592 0.268 -3.831 1.00 89.00 101 ALA A CA 1
ATOM 814 C C . ALA A 1 101 ? -8.194 0.903 -3.813 1.00 89.00 101 ALA A C 1
ATOM 816 O O . ALA A 1 101 ? -7.925 1.748 -2.960 1.00 89.00 101 ALA A O 1
ATOM 817 N N . VAL A 1 102 ? -7.329 0.550 -4.769 1.00 92.06 102 VAL A N 1
ATOM 818 C CA . VAL A 1 102 ? -5.984 1.124 -4.912 1.00 92.06 102 VAL A CA 1
ATOM 819 C C . VAL A 1 102 ? -6.083 2.618 -5.203 1.00 92.06 102 VAL A C 1
ATOM 821 O O . VAL A 1 102 ? -5.507 3.412 -4.461 1.00 92.06 102 VAL A O 1
ATOM 824 N N . GLY A 1 103 ? -6.851 3.019 -6.218 1.00 92.31 103 GLY A N 1
ATOM 825 C CA . GLY A 1 103 ? -6.987 4.426 -6.591 1.00 92.31 103 GLY A CA 1
ATOM 826 C C . GLY A 1 103 ? -7.537 5.289 -5.451 1.00 92.31 103 GLY A C 1
ATOM 827 O O . GLY A 1 103 ? -6.975 6.341 -5.138 1.00 92.31 103 GLY A O 1
ATOM 828 N N . ALA A 1 104 ? -8.591 4.826 -4.768 1.00 92.06 104 ALA A N 1
ATOM 829 C CA . ALA A 1 104 ? -9.160 5.534 -3.623 1.00 92.06 104 ALA A CA 1
ATOM 830 C C . ALA A 1 104 ? -8.171 5.619 -2.456 1.00 92.06 104 ALA A C 1
ATOM 832 O O . ALA A 1 104 ? -8.059 6.683 -1.850 1.00 92.06 104 ALA A O 1
ATOM 833 N N . ALA A 1 105 ? -7.434 4.544 -2.163 1.00 93.19 105 ALA A N 1
ATOM 834 C CA . ALA A 1 105 ? -6.442 4.535 -1.094 1.00 93.19 105 ALA A CA 1
ATOM 835 C C . ALA A 1 105 ? -5.274 5.481 -1.377 1.00 93.19 105 ALA A C 1
ATOM 837 O O . ALA A 1 105 ? -4.886 6.250 -0.498 1.00 93.19 105 ALA A O 1
ATOM 838 N N . VAL A 1 106 ? -4.747 5.476 -2.606 1.00 94.38 106 VAL A N 1
ATOM 839 C CA . VAL A 1 106 ? -3.664 6.380 -3.016 1.00 94.38 106 VAL A CA 1
ATOM 840 C C . VAL A 1 106 ? -4.094 7.831 -2.847 1.00 94.38 106 VAL A C 1
ATOM 842 O O . VAL A 1 106 ? -3.360 8.609 -2.245 1.00 94.38 106 VAL A O 1
ATOM 845 N N . VAL A 1 107 ? -5.285 8.196 -3.330 1.00 93.75 107 VAL A N 1
ATOM 846 C CA . VAL A 1 107 ? -5.804 9.566 -3.203 1.00 93.75 107 VAL A CA 1
ATOM 847 C C . VAL A 1 107 ? -6.025 9.936 -1.739 1.00 93.75 107 VAL A C 1
ATOM 849 O O . VAL A 1 107 ? -5.514 10.960 -1.296 1.00 93.75 107 VAL A O 1
ATOM 852 N N . ALA A 1 108 ? -6.732 9.096 -0.979 1.00 93.38 108 ALA A N 1
ATOM 853 C CA . ALA A 1 108 ? -7.074 9.375 0.413 1.00 93.38 108 ALA A CA 1
ATOM 854 C C . ALA A 1 108 ? -5.825 9.650 1.257 1.00 93.38 108 ALA A C 1
ATOM 856 O O . ALA A 1 108 ? -5.732 10.667 1.941 1.00 93.38 108 ALA A O 1
ATOM 857 N N . ILE A 1 109 ? -4.841 8.758 1.160 1.00 92.81 109 ILE A N 1
ATOM 858 C CA . ILE A 1 109 ? -3.618 8.817 1.956 1.00 92.81 109 ILE A CA 1
ATOM 859 C C . ILE A 1 109 ? -2.716 9.964 1.491 1.00 92.81 109 ILE A C 1
ATOM 861 O O . ILE A 1 109 ? -2.142 10.662 2.325 1.00 92.81 109 ILE A O 1
ATOM 865 N N . ALA A 1 110 ? -2.619 10.206 0.179 1.00 91.38 110 ALA A N 1
ATOM 866 C CA . ALA A 1 110 ? -1.877 11.342 -0.370 1.00 91.38 110 ALA A CA 1
ATOM 867 C C . ALA A 1 110 ? -2.418 12.667 0.173 1.00 91.38 110 ALA A C 1
ATOM 869 O O . ALA A 1 110 ? -1.644 13.516 0.613 1.00 91.38 110 ALA A O 1
ATOM 870 N N . THR A 1 111 ? -3.745 12.814 0.206 1.00 91.19 111 THR A N 1
ATOM 871 C CA . THR A 1 111 ? -4.409 13.986 0.779 1.00 91.19 111 THR A CA 1
ATOM 872 C C . THR A 1 111 ? -4.159 14.098 2.282 1.00 91.19 111 THR A C 1
ATOM 874 O O . THR A 1 111 ? -3.808 15.179 2.744 1.00 91.19 111 THR A O 1
ATOM 877 N N . THR A 1 112 ? -4.277 13.006 3.047 1.00 90.31 112 THR A N 1
ATOM 878 C CA . THR A 1 112 ? -4.034 13.029 4.503 1.00 90.31 112 THR A CA 1
ATOM 879 C C . THR A 1 112 ? -2.598 13.420 4.849 1.00 90.31 112 THR A C 1
ATOM 881 O O . THR A 1 112 ? -2.378 14.191 5.778 1.00 90.31 112 THR A O 1
ATOM 884 N N . LEU A 1 113 ? -1.619 12.912 4.098 1.00 86.56 113 LEU A N 1
ATOM 885 C CA . LEU A 1 113 ? -0.202 13.180 4.343 1.00 86.56 113 LEU A CA 1
ATOM 886 C C . LEU A 1 113 ? 0.309 14.444 3.635 1.00 86.56 113 LEU A C 1
ATOM 888 O O . LEU A 1 113 ? 1.472 14.797 3.808 1.00 86.56 113 LEU A O 1
ATOM 892 N N . ASN A 1 114 ? -0.540 15.122 2.854 1.00 88.38 114 ASN A N 1
ATOM 893 C CA . ASN A 1 114 ? -0.191 16.274 2.021 1.00 88.38 114 ASN A CA 1
ATOM 894 C C . ASN A 1 114 ? 1.008 16.005 1.084 1.00 88.38 114 ASN A C 1
ATOM 896 O O . ASN A 1 114 ? 1.954 16.789 0.996 1.00 88.38 114 ASN A O 1
ATOM 900 N N . ILE A 1 115 ? 0.986 14.855 0.406 1.00 87.62 115 ILE A N 1
ATOM 901 C CA . ILE A 1 115 ? 2.058 14.370 -0.475 1.00 87.62 115 ILE A CA 1
ATOM 902 C C . ILE A 1 115 ? 1.492 14.050 -1.862 1.00 87.62 115 ILE A C 1
ATOM 904 O O . ILE A 1 115 ? 0.325 13.707 -2.011 1.00 87.62 115 ILE A O 1
ATOM 908 N N . SER A 1 116 ? 2.328 14.141 -2.900 1.00 88.62 116 SER A N 1
ATOM 909 C CA . SER A 1 116 ? 1.947 13.756 -4.264 1.00 88.62 116 SER A CA 1
ATOM 910 C C . SER A 1 116 ? 1.549 12.277 -4.353 1.00 88.62 116 SER A C 1
ATOM 912 O O . SER A 1 116 ? 2.294 11.396 -3.916 1.00 88.62 116 SER A O 1
ATOM 914 N N . THR A 1 117 ? 0.419 11.995 -5.006 1.00 88.94 117 THR A N 1
ATOM 915 C CA . THR A 1 117 ? -0.059 10.628 -5.278 1.00 88.94 117 THR A CA 1
ATOM 916 C C . THR A 1 117 ? 1.003 9.788 -5.979 1.00 88.94 117 THR A C 1
ATOM 918 O O . THR A 1 117 ? 1.226 8.643 -5.599 1.00 88.94 117 THR A O 1
ATOM 921 N N . GLY A 1 118 ? 1.735 10.372 -6.932 1.00 85.88 118 GLY A N 1
ATOM 922 C CA . GLY A 1 118 ? 2.792 9.680 -7.667 1.00 85.88 118 GLY A CA 1
ATOM 923 C C . GLY A 1 118 ? 3.963 9.223 -6.793 1.00 85.88 118 GLY A C 1
ATOM 924 O O . GLY A 1 118 ? 4.644 8.274 -7.167 1.00 85.88 118 GLY A O 1
ATOM 925 N N . LEU A 1 119 ? 4.198 9.852 -5.636 1.00 85.06 119 LEU A N 1
ATOM 926 C CA . LEU A 1 119 ? 5.274 9.448 -4.726 1.00 85.06 119 LEU A CA 1
ATOM 927 C C . LEU A 1 119 ? 4.897 8.185 -3.943 1.00 85.06 119 LEU A C 1
ATOM 929 O O . LEU A 1 119 ? 5.704 7.266 -3.820 1.00 85.06 119 LEU A O 1
ATOM 933 N N . ILE A 1 120 ? 3.662 8.131 -3.438 1.00 91.56 120 ILE A N 1
ATOM 934 C CA . ILE A 1 120 ? 3.204 7.053 -2.552 1.00 91.56 120 ILE A CA 1
ATOM 935 C C . ILE A 1 120 ? 2.480 5.920 -3.285 1.00 91.56 120 ILE A C 1
ATOM 937 O O . ILE A 1 120 ? 2.274 4.864 -2.691 1.00 91.56 120 ILE A O 1
ATOM 941 N N . ALA A 1 121 ? 2.107 6.115 -4.553 1.00 93.94 121 ALA A N 1
ATOM 942 C CA . ALA A 1 121 ? 1.284 5.191 -5.331 1.00 93.94 121 ALA A CA 1
ATOM 943 C C . ALA A 1 121 ? 1.780 3.741 -5.276 1.00 93.94 121 ALA A C 1
ATOM 945 O O . ALA A 1 121 ? 1.024 2.846 -4.898 1.00 93.94 121 ALA A O 1
ATOM 946 N N . GLY A 1 122 ? 3.056 3.496 -5.584 1.00 92.75 122 GLY A N 1
ATOM 947 C CA . GLY A 1 122 ? 3.628 2.151 -5.535 1.00 92.75 122 GLY A CA 1
ATOM 948 C C . GLY A 1 122 ? 3.629 1.556 -4.129 1.00 92.75 122 GLY A C 1
ATOM 949 O O . GLY A 1 122 ? 3.304 0.384 -3.966 1.00 92.75 122 GLY A O 1
ATOM 950 N N . ALA A 1 123 ? 3.936 2.356 -3.104 1.00 93.62 123 ALA A N 1
ATOM 951 C CA . ALA A 1 123 ? 3.973 1.886 -1.719 1.00 93.62 123 ALA A CA 1
ATOM 952 C C . ALA A 1 123 ? 2.576 1.525 -1.192 1.00 93.62 123 ALA A C 1
ATOM 954 O O . ALA A 1 123 ? 2.400 0.471 -0.585 1.00 93.62 123 ALA A O 1
ATOM 955 N N . VAL A 1 124 ? 1.572 2.360 -1.472 1.00 95.38 124 VAL A N 1
ATOM 956 C CA . VAL A 1 124 ? 0.169 2.076 -1.142 1.00 95.38 124 VAL A CA 1
ATOM 957 C C . VAL A 1 124 ? -0.319 0.847 -1.902 1.00 95.38 124 VAL A C 1
ATOM 959 O O . VAL A 1 124 ? -0.932 -0.029 -1.300 1.00 95.38 124 VAL A O 1
ATOM 962 N N . THR A 1 125 ? 0.004 0.728 -3.193 1.00 95.62 125 THR A N 1
ATOM 963 C CA . THR A 1 125 ? -0.394 -0.436 -3.999 1.00 95.62 125 THR A CA 1
ATOM 964 C C . THR A 1 125 ? 0.192 -1.730 -3.433 1.00 95.62 125 THR A C 1
ATOM 966 O O . THR A 1 125 ? -0.538 -2.707 -3.309 1.00 95.62 125 THR A O 1
ATOM 969 N N . CYS A 1 126 ? 1.460 -1.741 -2.996 1.00 94.25 126 CYS A N 1
ATOM 970 C CA . CYS A 1 126 ? 2.037 -2.888 -2.283 1.00 94.25 126 CYS A CA 1
ATOM 971 C C . CYS A 1 126 ? 1.208 -3.279 -1.048 1.00 94.25 126 CYS A C 1
ATOM 973 O O . CYS A 1 126 ? 0.898 -4.452 -0.866 1.00 94.25 126 CYS A O 1
ATOM 975 N N . LEU A 1 127 ? 0.831 -2.305 -0.211 1.00 94.25 127 LEU A N 1
ATOM 976 C CA . LEU A 1 127 ? 0.061 -2.563 1.010 1.00 94.25 127 LEU A CA 1
ATOM 977 C C . LEU A 1 127 ? -1.350 -3.084 0.703 1.00 94.25 127 LEU A C 1
ATOM 979 O O . LEU A 1 127 ? -1.803 -4.029 1.346 1.00 94.25 127 LEU A O 1
ATOM 983 N N . VAL A 1 128 ? -2.024 -2.524 -0.304 1.00 93.38 128 VAL A N 1
ATOM 984 C CA . VAL A 1 128 ? -3.339 -3.011 -0.744 1.00 93.38 128 VAL A CA 1
ATOM 985 C C . VAL A 1 128 ? -3.231 -4.435 -1.294 1.00 93.38 128 VAL A C 1
ATOM 987 O O . VAL A 1 128 ? -4.046 -5.281 -0.938 1.00 93.38 128 VAL A O 1
ATOM 990 N N . LEU A 1 129 ? -2.200 -4.760 -2.078 1.00 91.62 129 LEU A N 1
ATOM 991 C CA . LEU A 1 129 ? -1.983 -6.133 -2.548 1.00 91.62 129 LEU A CA 1
ATOM 992 C C . LEU A 1 129 ? -1.733 -7.114 -1.391 1.00 91.62 129 LEU A C 1
ATOM 994 O O . LEU A 1 129 ? -2.271 -8.220 -1.422 1.00 91.62 129 LEU A O 1
ATOM 998 N N . CYS A 1 130 ? -1.006 -6.712 -0.340 1.00 90.88 130 CYS A N 1
ATOM 999 C CA . CYS A 1 130 ? -0.871 -7.523 0.878 1.00 90.88 130 CYS A CA 1
ATOM 1000 C C . CYS A 1 130 ? -2.223 -7.788 1.549 1.00 90.88 130 CYS A C 1
ATOM 1002 O O . CYS A 1 130 ? -2.511 -8.929 1.905 1.00 90.88 130 CYS A O 1
ATOM 1004 N N . ILE A 1 131 ? -3.064 -6.756 1.687 1.00 90.88 131 ILE A N 1
ATOM 1005 C CA . ILE A 1 131 ? -4.422 -6.877 2.242 1.00 90.88 131 ILE A CA 1
ATOM 1006 C C . ILE A 1 131 ? -5.249 -7.879 1.432 1.00 90.88 131 ILE A C 1
ATOM 1008 O O . ILE A 1 131 ? -5.950 -8.712 2.003 1.00 90.88 131 ILE A O 1
ATOM 1012 N N . TYR A 1 132 ? -5.155 -7.833 0.103 1.00 86.25 132 TYR A N 1
ATOM 1013 C CA . TYR A 1 132 ? -5.857 -8.780 -0.760 1.00 86.25 132 TYR A CA 1
ATOM 1014 C C . TYR A 1 132 ? -5.300 -10.207 -0.641 1.00 86.25 132 TYR A C 1
ATOM 1016 O O . TYR A 1 132 ? -6.087 -11.151 -0.591 1.00 86.25 132 TYR A O 1
ATOM 1024 N N . LYS A 1 133 ? -3.973 -10.384 -0.535 1.00 85.19 133 LYS A N 1
ATOM 1025 C CA . LYS A 1 133 ? -3.333 -11.708 -0.405 1.00 85.19 133 LYS A CA 1
ATOM 1026 C C . LYS A 1 133 ? -3.620 -12.376 0.946 1.00 85.19 133 LYS A C 1
ATOM 1028 O O . LYS A 1 133 ? -3.896 -13.570 0.980 1.00 85.19 133 LYS A O 1
ATOM 1033 N N . LEU A 1 134 ? -3.581 -11.622 2.046 1.00 84.44 134 LEU A N 1
ATOM 1034 C CA . LEU A 1 134 ? -3.797 -12.135 3.409 1.00 84.44 134 LEU A CA 1
ATOM 1035 C C . LEU A 1 134 ? -5.265 -12.106 3.846 1.00 84.44 134 LEU A C 1
ATOM 1037 O O . LEU A 1 134 ? -5.596 -12.642 4.899 1.00 84.44 134 LEU A O 1
ATOM 1041 N N . THR A 1 135 ? -6.150 -11.530 3.029 1.00 85.94 135 THR A N 1
ATOM 1042 C CA . THR A 1 135 ? -7.501 -11.070 3.386 1.00 85.94 135 THR A CA 1
ATOM 1043 C C . THR A 1 135 ? -7.495 -9.879 4.348 1.00 85.94 135 THR A C 1
ATOM 1045 O O . THR A 1 135 ? -6.659 -9.758 5.247 1.00 85.94 135 THR A O 1
ATOM 1048 N N . LYS A 1 136 ? -8.495 -9.003 4.189 1.00 87.06 136 LYS A N 1
ATOM 1049 C CA . LYS A 1 136 ? -8.670 -7.797 5.008 1.00 87.06 136 LYS A CA 1
ATOM 1050 C C . LYS A 1 136 ? -8.666 -8.095 6.507 1.00 87.06 136 LYS A C 1
ATOM 1052 O O . LYS A 1 136 ? -7.929 -7.450 7.241 1.00 87.06 136 LYS A O 1
ATOM 1057 N N . ASN A 1 137 ? -9.428 -9.091 6.956 1.00 88.19 137 ASN A N 1
ATOM 1058 C CA . ASN A 1 137 ? -9.572 -9.383 8.385 1.00 88.19 137 ASN A CA 1
ATOM 1059 C C . ASN A 1 137 ? -8.251 -9.823 9.029 1.00 88.19 137 ASN A C 1
ATOM 1061 O O . ASN A 1 137 ? -7.907 -9.324 10.098 1.00 88.19 137 ASN A O 1
ATOM 1065 N N . ALA A 1 138 ? -7.491 -10.710 8.377 1.00 88.50 138 ALA A N 1
ATOM 1066 C CA . ALA A 1 138 ? -6.215 -11.168 8.924 1.00 88.50 138 ALA A CA 1
ATOM 1067 C C . ALA A 1 138 ? -5.168 -10.047 8.929 1.00 88.50 138 ALA A C 1
ATOM 1069 O O . ALA A 1 138 ? -4.449 -9.881 9.913 1.00 88.50 138 ALA A O 1
ATOM 1070 N N . TRP A 1 139 ? -5.121 -9.237 7.864 1.00 92.00 139 TRP A N 1
ATOM 1071 C CA . TRP A 1 139 ? -4.215 -8.092 7.810 1.00 92.00 139 TRP A CA 1
ATOM 1072 C C . TRP A 1 139 ? -4.545 -7.059 8.893 1.00 92.00 139 TRP A C 1
ATOM 1074 O O . TRP A 1 139 ? -3.634 -6.544 9.537 1.00 92.00 139 TRP A O 1
ATOM 1084 N N . CYS A 1 140 ? -5.830 -6.780 9.137 1.00 91.25 140 CYS A N 1
ATOM 1085 C CA . CYS A 1 140 ? -6.245 -5.881 10.210 1.00 91.25 140 CYS A CA 1
ATOM 1086 C C . CYS A 1 140 ? -5.829 -6.413 11.585 1.00 91.25 140 CYS A C 1
ATOM 1088 O O . CYS A 1 140 ? -5.245 -5.663 12.356 1.00 91.25 140 CYS A O 1
ATOM 1090 N N . GLU A 1 141 ? -6.057 -7.696 11.882 1.00 90.56 141 GLU A N 1
ATOM 1091 C CA . GLU A 1 141 ? -5.648 -8.295 13.161 1.00 90.56 141 GLU A CA 1
ATOM 1092 C C . GLU A 1 141 ? -4.136 -8.181 13.392 1.00 90.56 141 GLU A C 1
ATOM 1094 O O . GLU A 1 141 ? -3.702 -7.730 14.449 1.00 90.56 141 GLU A O 1
ATOM 1099 N N . ALA A 1 142 ? -3.336 -8.514 12.374 1.00 86.62 142 ALA A N 1
ATOM 1100 C CA . ALA A 1 142 ? -1.876 -8.477 12.443 1.00 86.62 142 ALA A CA 1
ATOM 1101 C C . ALA A 1 142 ? -1.298 -7.063 12.622 1.00 86.62 142 ALA A C 1
ATOM 1103 O O . ALA A 1 142 ? -0.151 -6.912 13.039 1.00 86.62 142 ALA A O 1
ATOM 1104 N N . ASN A 1 143 ? -2.072 -6.029 12.283 1.00 87.19 143 ASN A N 1
ATOM 1105 C CA . ASN A 1 143 ? -1.623 -4.639 12.270 1.00 87.19 143 ASN A CA 1
ATOM 1106 C C . ASN A 1 143 ? -2.396 -3.740 13.233 1.00 87.19 143 ASN A C 1
ATOM 1108 O O . ASN A 1 143 ? -2.265 -2.517 13.157 1.00 87.19 143 ASN A O 1
ATOM 1112 N N . LYS A 1 144 ? -3.166 -4.328 14.157 1.00 85.81 144 LYS A N 1
ATOM 1113 C CA . LYS A 1 144 ? -3.768 -3.584 15.263 1.00 85.81 144 LYS A CA 1
ATOM 1114 C C . LYS A 1 144 ? -2.677 -2.816 16.017 1.00 85.81 144 LYS A C 1
ATOM 1116 O O . LYS A 1 144 ? -1.663 -3.413 16.390 1.00 85.81 144 LYS A O 1
ATOM 1121 N N . PRO A 1 145 ? -2.868 -1.512 16.281 1.00 75.00 145 PRO A N 1
ATOM 1122 C CA . PRO A 1 145 ? -1.993 -0.781 17.181 1.00 75.00 145 PRO A CA 1
ATOM 1123 C C . PRO A 1 145 ?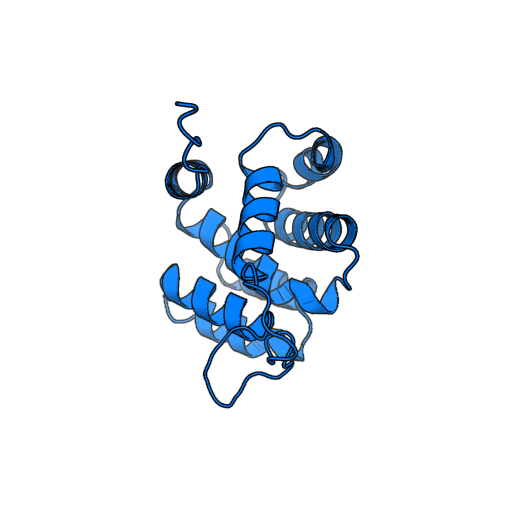 -1.965 -1.487 18.537 1.00 75.00 145 PRO A C 1
ATOM 1125 O O . PRO A 1 145 ? -3.017 -1.822 19.085 1.00 75.00 145 PRO A O 1
ATOM 1128 N N . VAL A 1 146 ? -0.772 -1.711 19.086 1.00 64.81 146 VAL A N 1
ATOM 1129 C CA . VAL A 1 146 ? -0.645 -2.154 20.477 1.00 64.81 146 VAL A CA 1
ATOM 1130 C C . VAL A 1 146 ? -1.240 -1.041 21.330 1.00 64.81 146 VAL A C 1
ATOM 1132 O O . VAL A 1 146 ? -0.753 0.088 21.281 1.00 64.81 146 VAL A O 1
ATOM 1135 N N . ALA A 1 147 ? -2.322 -1.333 22.056 1.00 54.91 147 ALA A N 1
ATOM 1136 C CA . ALA A 1 147 ? -2.882 -0.385 23.004 1.00 54.91 147 ALA A CA 1
ATOM 1137 C C . ALA A 1 147 ? -1.761 0.007 23.969 1.00 54.91 147 ALA A C 1
ATOM 1139 O O . ALA A 1 147 ? -1.194 -0.852 24.646 1.00 54.91 147 ALA A O 1
ATOM 1140 N N . SER A 1 148 ? -1.404 1.290 23.995 1.00 45.97 148 SER A N 1
ATOM 1141 C CA . SER A 1 148 ? -0.611 1.841 25.082 1.00 45.97 148 SER A CA 1
ATOM 1142 C C . SER A 1 148 ? -1.396 1.570 26.357 1.00 45.97 148 SER A C 1
ATOM 1144 O O . SER A 1 148 ? -2.434 2.185 26.587 1.00 45.97 148 SER A O 1
ATOM 1146 N N . SER A 1 149 ? -0.945 0.587 27.131 1.00 39.28 149 SER A N 1
ATOM 1147 C CA . SER A 1 149 ? -1.388 0.387 28.499 1.00 39.28 149 SER A CA 1
ATOM 1148 C C . SER A 1 149 ? -1.057 1.668 29.254 1.00 39.28 149 SER A C 1
ATOM 1150 O O . SER A 1 149 ? 0.108 1.919 29.562 1.00 39.28 149 SER A O 1
ATOM 1152 N N . GLU A 1 150 ? -2.070 2.502 29.469 1.00 41.72 150 GLU A N 1
ATOM 1153 C CA . GLU A 1 150 ? -2.040 3.526 30.502 1.00 41.72 150 GLU A CA 1
ATOM 1154 C C . GLU A 1 150 ? -1.756 2.813 31.829 1.00 41.72 150 GLU A C 1
ATOM 1156 O O . GLU A 1 150 ? -2.495 1.914 32.239 1.00 41.72 150 GLU A O 1
ATOM 1161 N N . GLY A 1 151 ? -0.630 3.170 32.436 1.00 34.38 151 GLY A N 1
ATOM 1162 C CA . GLY A 1 151 ? -0.277 2.878 33.817 1.00 34.38 151 GLY A CA 1
ATOM 1163 C C . GLY A 1 151 ? 0.080 4.185 34.496 1.00 34.38 151 GLY A C 1
ATOM 1164 O O . GLY A 1 151 ? 0.743 5.011 33.826 1.00 34.38 151 GLY A O 1
#

Radius of gyration: 15.37 Å; chains: 1; bounding box: 40×32×50 Å

pLDDT: mean 81.73, std 16.51, range [34.38, 95.62]

Foldseek 3Di:
DDDLVVLLVLLVVQADPVLSVVLNVCSVPPHALVSLLQSLCLLLLNDPDPPRPDNPVDDDDDDPDDRVSLVLLVLLLCQQPHPPPLNVVLNVQLVPDLSSVLNSSLVSSCVVVVHDSNSNSSSSSSVSVNCVVCPVVRSNVVSPPDPPPDD

Secondary structure (DSSP, 8-state):
---HHHHHHHHHHHS-HHHHHHHHHHHHTT--HHHHHHHHHHHTT---STT-SS-TT---SS-----HHHHHHHHHHHHHHS--GGGHHHHHHHTS-HHHHHHHHHHHHHHHHT--HHHHHHHHHHHHHHHHHH-HHHHHHHTPPPP----

Sequence (151 aa):
MESKDEIIQVIKNNVPSYQTDKLVKLYMSDADESDYYNLAKKFLGESTDNGSWIATGTSSFGVEKKSFFTCLKNEVYLLFCSDDEKYSEYRKKIDSNIDKAVGAAVVAIATTLNISTGLIAGAVTCLVLCIYKLTKNAWCEANKPVASSEG

Organism: Salmonella enteritidis (NCBI:txid149539)